Protein AF-A0A4S2DCK7-F1 (afdb_monomer_lite)

Organism: NCBI:txid36807

InterPro domains:
  IPR018730 Protein of unknown function DUF2273 [PF10031] (9-45)

Radius of gyration: 16.15 Å; chains: 1; bounding box: 27×33×49 Å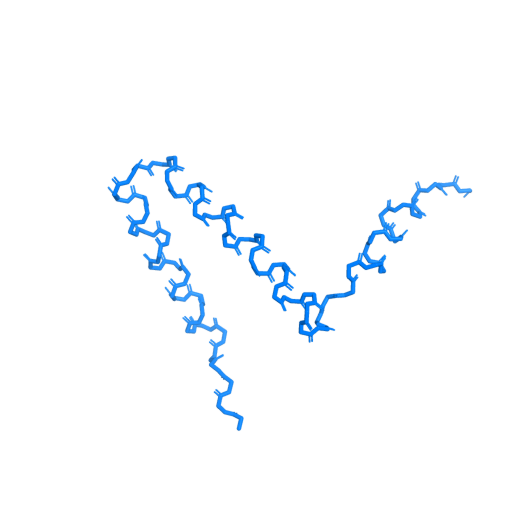

Sequence (65 aa):
MTGGSPTVWGAVAGAVLAVAALAFGFWGMVLVAALAAIGGLIGAAVSGRIDLRAAIDAARGRRVG

Foldseek 3Di:
DPPPDPVVVVVVLVVVLVVLCVPPNPVSSVVSVVVVVVVVVVVCCVVVVDVVVVVVVVVVPPPDD

Structure (mmCIF, N/CA/C/O backbone):
data_AF-A0A4S2DCK7-F1
#
_entry.id   AF-A0A4S2DCK7-F1
#
loop_
_atom_site.group_PDB
_atom_site.id
_atom_site.type_symbol
_atom_site.label_atom_id
_atom_site.label_alt_id
_atom_site.label_comp_id
_atom_site.label_asym_id
_atom_site.label_entity_id
_atom_site.label_seq_id
_atom_site.pdbx_PDB_ins_code
_atom_site.Cartn_x
_atom_site.Cartn_y
_atom_site.Cartn_z
_atom_site.occupancy
_atom_site.B_iso_or_equiv
_atom_site.auth_seq_id
_atom_site.auth_comp_id
_atom_site.auth_asym_id
_atom_site.auth_atom_id
_atom_site.pdbx_PDB_model_num
ATOM 1 N N . MET A 1 1 ? -17.052 -17.498 2.477 1.00 48.00 1 MET A N 1
ATOM 2 C CA . MET A 1 1 ? -15.880 -16.630 2.725 1.00 48.00 1 MET A CA 1
ATOM 3 C C . MET A 1 1 ? -14.656 -17.214 2.021 1.00 48.00 1 MET A C 1
ATOM 5 O O . MET A 1 1 ? -13.778 -17.749 2.678 1.00 48.00 1 MET A O 1
ATOM 9 N N . THR A 1 2 ? -14.557 -17.146 0.694 1.00 52.06 2 THR A N 1
ATOM 10 C CA . THR A 1 2 ? -13.257 -17.371 0.034 1.00 52.06 2 THR A CA 1
ATOM 11 C C . THR A 1 2 ? -12.556 -16.021 -0.028 1.00 5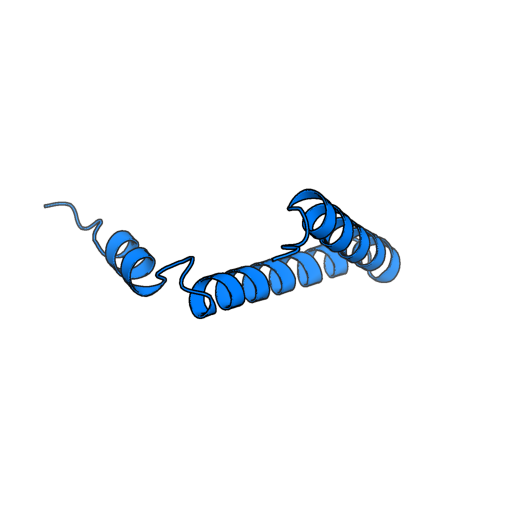2.06 2 THR A C 1
ATOM 13 O O . THR A 1 2 ? -12.511 -15.374 -1.070 1.00 52.06 2 THR A O 1
ATOM 16 N N . GLY A 1 3 ? -12.127 -15.527 1.138 1.00 57.91 3 GLY A N 1
ATOM 17 C CA . GLY A 1 3 ? -11.288 -14.334 1.198 1.00 57.91 3 GLY A CA 1
ATOM 18 C C . GLY A 1 3 ? -10.016 -14.634 0.416 1.00 57.91 3 GLY A C 1
ATOM 19 O O . GLY A 1 3 ? -9.311 -15.578 0.762 1.00 57.91 3 GLY A O 1
ATOM 20 N N . GLY A 1 4 ? -9.772 -13.909 -0.679 1.00 68.19 4 GLY A N 1
ATOM 21 C CA . GLY A 1 4 ? -8.583 -14.114 -1.507 1.00 68.19 4 GLY A CA 1
ATOM 22 C C . GLY A 1 4 ? -7.332 -14.102 -0.633 1.00 68.19 4 GLY A C 1
ATOM 23 O O . GLY A 1 4 ? -7.188 -13.220 0.218 1.00 68.19 4 GLY A O 1
ATOM 24 N N . SER A 1 5 ? -6.470 -15.112 -0.790 1.00 85.00 5 SER A N 1
ATOM 25 C CA . SER A 1 5 ? -5.304 -15.260 0.078 1.00 85.00 5 SER A CA 1
ATOM 26 C C . SER A 1 5 ? -4.412 -14.012 -0.016 1.00 85.00 5 SER A C 1
ATOM 28 O O . SER A 1 5 ? -4.304 -13.417 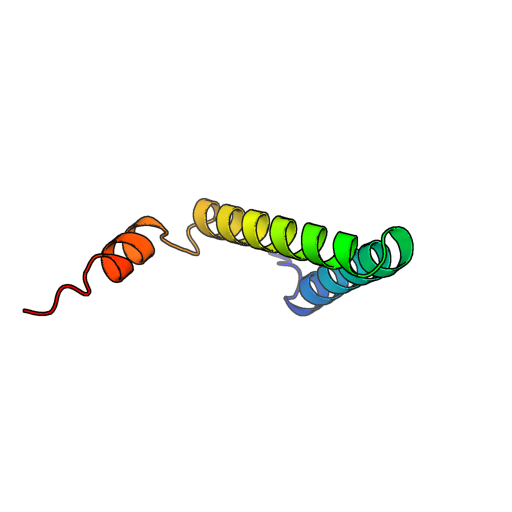-1.094 1.00 85.00 5 SER A O 1
ATOM 30 N N . PRO A 1 6 ? -3.754 -13.590 1.082 1.00 84.25 6 PRO A N 1
ATOM 31 C CA . PRO A 1 6 ? -2.857 -12.430 1.071 1.00 84.25 6 PRO A CA 1
ATOM 32 C C . PRO A 1 6 ? -1.800 -12.502 -0.040 1.00 84.25 6 PRO A C 1
ATOM 34 O O . PRO A 1 6 ? -1.438 -11.490 -0.633 1.00 84.25 6 PRO A O 1
ATOM 37 N N . THR A 1 7 ? -1.364 -13.718 -0.372 1.00 90.06 7 THR A N 1
ATOM 38 C CA . THR A 1 7 ? -0.433 -14.009 -1.463 1.00 90.06 7 THR A CA 1
ATOM 39 C C . THR A 1 7 ? -0.975 -13.603 -2.833 1.00 90.06 7 THR A C 1
ATOM 41 O O . THR A 1 7 ? -0.235 -13.016 -3.618 1.00 90.06 7 THR A O 1
ATOM 44 N N . VAL A 1 8 ? -2.256 -13.863 -3.125 1.00 92.31 8 VAL A N 1
ATOM 45 C CA . VAL A 1 8 ? -2.878 -13.482 -4.408 1.00 92.31 8 VAL A CA 1
ATOM 46 C C . VAL A 1 8 ? -2.893 -11.965 -4.559 1.00 92.31 8 VAL A C 1
ATOM 48 O O . VAL A 1 8 ? -2.498 -11.446 -5.600 1.00 92.31 8 VAL A O 1
ATOM 51 N N . TRP A 1 9 ? -3.273 -11.241 -3.506 1.00 88.38 9 TRP A N 1
ATOM 52 C CA . TRP A 1 9 ? -3.270 -9.778 -3.528 1.00 88.38 9 TRP A CA 1
ATOM 53 C C . TRP A 1 9 ? -1.862 -9.195 -3.679 1.00 88.38 9 TRP A C 1
ATOM 55 O O . TRP A 1 9 ? -1.682 -8.238 -4.432 1.00 88.38 9 TRP A O 1
ATOM 65 N N . GLY A 1 10 ? -0.861 -9.805 -3.037 1.00 89.12 10 GLY A N 1
ATOM 66 C CA . GLY A 1 10 ? 0.544 -9.438 -3.225 1.00 89.12 10 GLY A CA 1
ATOM 67 C C . GLY A 1 10 ? 1.018 -9.637 -4.668 1.00 89.12 10 GLY A C 1
ATOM 68 O O . GLY A 1 10 ? 1.636 -8.741 -5.241 1.00 89.12 10 GLY A O 1
ATOM 69 N N . ALA A 1 11 ? 0.673 -10.771 -5.284 1.00 93.75 11 ALA A N 1
ATOM 70 C CA . ALA A 1 11 ? 1.026 -11.063 -6.672 1.00 93.75 11 ALA A CA 1
ATOM 71 C C . ALA A 1 11 ? 0.376 -10.077 -7.657 1.00 93.75 11 ALA A C 1
ATOM 73 O O . ALA A 1 11 ? 1.048 -9.572 -8.556 1.00 93.75 11 ALA A O 1
ATOM 74 N N . VAL A 1 12 ? -0.907 -9.751 -7.460 1.00 93.38 12 VAL A N 1
ATOM 75 C CA . VAL A 1 12 ? -1.627 -8.773 -8.293 1.00 93.38 12 VAL A CA 1
ATOM 76 C C . VAL A 1 12 ? -1.003 -7.382 -8.167 1.00 93.38 12 VAL A C 1
ATOM 78 O O . VAL A 1 12 ? -0.724 -6.749 -9.183 1.00 93.38 12 VAL A O 1
ATOM 81 N N . ALA A 1 13 ? -0.725 -6.918 -6.945 1.00 90.06 13 ALA A N 1
ATOM 82 C CA . ALA A 1 13 ? -0.083 -5.623 -6.730 1.00 90.06 13 ALA A CA 1
ATOM 83 C C . ALA A 1 13 ? 1.302 -5.554 -7.401 1.00 90.06 13 ALA A C 1
ATOM 85 O O . ALA A 1 13 ? 1.605 -4.581 -8.093 1.00 90.06 13 ALA A O 1
ATOM 86 N N . GLY A 1 14 ? 2.114 -6.608 -7.257 1.00 88.44 14 GLY A N 1
ATOM 87 C CA . GLY A 1 14 ? 3.431 -6.705 -7.890 1.00 88.44 14 GLY A CA 1
ATOM 88 C C . GLY A 1 14 ? 3.370 -6.693 -9.420 1.00 88.44 14 GLY A C 1
ATOM 89 O O . GLY A 1 14 ? 4.153 -5.989 -10.056 1.00 88.44 14 GLY A O 1
ATOM 90 N N . ALA A 1 15 ? 2.413 -7.406 -10.019 1.00 94.06 15 ALA A N 1
ATOM 91 C CA . ALA A 1 15 ? 2.218 -7.408 -11.468 1.00 94.06 15 ALA A CA 1
ATOM 92 C C . ALA A 1 15 ? 1.859 -6.010 -12.001 1.00 94.06 15 ALA A C 1
ATOM 94 O O . ALA A 1 15 ? 2.429 -5.560 -12.994 1.00 94.06 15 ALA A O 1
ATOM 95 N N . VAL A 1 16 ? 0.968 -5.293 -11.309 1.00 91.19 16 VAL A N 1
ATOM 96 C CA . VAL A 1 16 ? 0.587 -3.918 -11.672 1.00 91.19 16 VAL A CA 1
ATOM 97 C C . VAL A 1 16 ? 1.790 -2.970 -11.576 1.00 91.19 16 VAL A C 1
ATOM 99 O O . VAL A 1 16 ? 2.027 -2.183 -12.493 1.00 91.19 16 VAL A O 1
ATOM 102 N N . LEU A 1 17 ? 2.592 -3.084 -10.512 1.00 87.38 17 LEU A N 1
ATOM 103 C CA . LEU A 1 17 ? 3.833 -2.318 -10.337 1.00 87.38 17 LEU A CA 1
ATOM 104 C C . LEU A 1 17 ? 4.858 -2.595 -11.446 1.00 87.38 17 LEU A C 1
ATOM 106 O O . LEU A 1 17 ? 5.460 -1.654 -11.963 1.00 87.38 17 LEU A O 1
ATOM 110 N N . ALA A 1 18 ? 5.040 -3.858 -11.838 1.00 88.56 18 ALA A N 1
ATOM 111 C CA . ALA A 1 18 ? 5.958 -4.237 -12.909 1.00 88.56 18 ALA A CA 1
ATOM 112 C C . ALA A 1 18 ? 5.531 -3.645 -14.261 1.00 88.56 18 ALA A C 1
ATOM 114 O O . ALA A 1 18 ? 6.353 -3.052 -14.958 1.00 88.56 18 ALA A O 1
ATOM 115 N N . VAL A 1 19 ? 4.242 -3.731 -14.607 1.00 88.50 19 VAL A N 1
ATOM 116 C CA . VAL A 1 19 ? 3.707 -3.124 -15.839 1.00 88.50 19 VAL A CA 1
ATOM 117 C C . VAL A 1 19 ? 3.890 -1.606 -15.822 1.00 88.50 19 VAL A C 1
ATOM 119 O O . VAL A 1 19 ? 4.320 -1.032 -16.821 1.00 88.50 19 VAL A O 1
ATOM 122 N N . ALA A 1 20 ? 3.636 -0.952 -14.686 1.00 87.00 20 ALA A N 1
ATOM 123 C CA . ALA A 1 20 ? 3.846 0.485 -14.540 1.00 87.00 20 ALA A CA 1
ATOM 124 C C . ALA A 1 20 ? 5.322 0.884 -14.717 1.00 87.00 20 ALA A C 1
ATOM 126 O O . ALA A 1 20 ? 5.613 1.871 -15.395 1.00 87.00 20 ALA A O 1
ATOM 127 N N . ALA A 1 21 ? 6.247 0.095 -14.157 1.00 84.75 21 ALA A N 1
ATOM 128 C CA . ALA A 1 21 ? 7.687 0.298 -14.306 1.00 84.75 21 ALA A CA 1
ATOM 129 C C . ALA A 1 21 ? 8.151 0.150 -15.759 1.00 84.75 21 ALA A C 1
ATOM 131 O O . ALA A 1 21 ? 8.983 0.926 -16.223 1.00 84.75 21 ALA A O 1
ATOM 132 N N . LEU A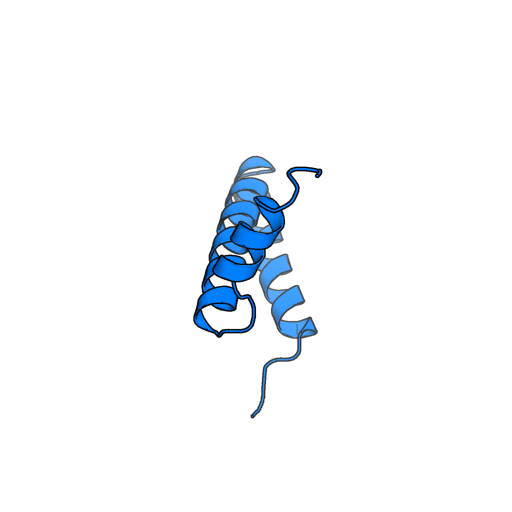 1 22 ? 7.606 -0.829 -16.482 1.00 87.06 22 LEU A N 1
ATOM 133 C CA . LEU A 1 22 ? 7.946 -1.067 -17.884 1.00 87.06 22 LEU A CA 1
ATOM 134 C C . LEU A 1 22 ? 7.368 0.012 -18.809 1.00 87.06 22 LEU A C 1
ATOM 136 O O . LEU A 1 22 ? 8.063 0.472 -19.709 1.00 87.06 22 LEU A O 1
ATOM 140 N N . ALA A 1 23 ? 6.118 0.430 -18.590 1.00 87.88 23 ALA A N 1
ATOM 141 C CA . ALA A 1 23 ? 5.417 1.361 -19.479 1.00 87.88 23 ALA A CA 1
ATOM 142 C C . ALA A 1 23 ? 5.878 2.820 -19.334 1.00 87.88 23 ALA A C 1
ATOM 144 O O . ALA A 1 23 ? 5.911 3.561 -20.313 1.00 87.88 23 ALA A O 1
ATOM 145 N N . PHE A 1 24 ? 6.224 3.241 -18.118 1.00 81.94 24 PHE A N 1
ATOM 146 C CA . PHE A 1 24 ? 6.487 4.648 -17.790 1.00 81.94 24 PHE A CA 1
ATOM 147 C C . PHE A 1 24 ? 7.874 4.870 -17.169 1.00 81.94 24 PHE A C 1
ATOM 149 O O . PHE A 1 24 ? 8.199 5.977 -16.733 1.00 81.94 24 PHE A O 1
ATOM 156 N N . GLY A 1 25 ? 8.687 3.816 -17.077 1.00 87.00 25 GLY A N 1
ATOM 157 C CA . GLY A 1 25 ? 9.939 3.830 -16.334 1.00 87.00 25 GLY A CA 1
ATOM 158 C C . GLY A 1 25 ? 9.724 3.906 -14.819 1.00 87.00 25 GLY A C 1
ATOM 159 O O . GLY A 1 25 ? 8.638 3.667 -14.283 1.00 87.00 25 GLY A O 1
ATOM 160 N N . PHE A 1 26 ? 10.785 4.285 -14.108 1.00 78.00 26 PHE A N 1
ATOM 161 C CA . PHE A 1 26 ? 10.789 4.379 -12.646 1.00 78.00 26 PHE A CA 1
ATOM 162 C C . PHE A 1 26 ? 9.669 5.283 -12.095 1.00 78.00 26 PHE A C 1
ATOM 164 O O . PHE A 1 26 ? 9.026 4.939 -11.106 1.00 78.00 26 PHE A O 1
ATOM 171 N N . TRP A 1 27 ? 9.380 6.407 -12.759 1.00 87.19 27 TRP A N 1
ATOM 172 C CA . TRP A 1 27 ? 8.409 7.390 -12.270 1.00 87.19 27 TRP A CA 1
ATOM 173 C C . TRP A 1 27 ? 6.959 6.898 -12.286 1.00 87.19 27 TRP A C 1
ATOM 175 O O . TRP A 1 27 ? 6.211 7.208 -11.358 1.00 87.19 27 TRP A O 1
ATOM 185 N N . GLY A 1 28 ? 6.552 6.095 -13.275 1.00 85.12 28 GLY A N 1
ATOM 186 C CA . GLY A 1 28 ? 5.199 5.531 -13.264 1.00 85.12 28 GLY A CA 1
ATOM 187 C C . GLY A 1 28 ? 5.021 4.420 -12.236 1.00 85.12 28 GLY A C 1
ATOM 188 O O . GLY A 1 28 ? 3.959 4.336 -11.624 1.00 85.12 28 GLY A O 1
ATOM 189 N N . MET A 1 29 ? 6.067 3.633 -11.961 1.00 86.31 29 MET A N 1
ATOM 190 C CA . MET A 1 29 ? 6.064 2.678 -10.846 1.00 86.31 29 MET A CA 1
ATOM 191 C C . MET A 1 29 ? 5.828 3.390 -9.511 1.00 86.31 29 MET A C 1
ATOM 193 O O . MET A 1 29 ? 4.957 2.980 -8.746 1.00 86.31 29 MET A O 1
ATOM 197 N N . VAL A 1 30 ? 6.531 4.501 -9.270 1.00 90.00 30 VAL A N 1
ATOM 198 C CA . VAL A 1 30 ? 6.372 5.306 -8.051 1.00 90.00 30 VAL A CA 1
ATOM 199 C C . VAL A 1 30 ? 4.969 5.916 -7.951 1.00 90.00 30 VAL A C 1
ATOM 201 O O . VAL A 1 30 ? 4.359 5.848 -6.884 1.00 90.00 30 VAL A O 1
ATOM 204 N N . LEU A 1 31 ? 4.421 6.465 -9.044 1.00 86.69 31 LEU A N 1
ATOM 205 C CA . LEU A 1 31 ? 3.060 7.018 -9.054 1.00 86.69 31 LEU A CA 1
ATOM 206 C C . LEU A 1 31 ? 2.013 5.948 -8.711 1.00 86.69 31 LEU A C 1
ATOM 208 O O . LEU A 1 31 ? 1.138 6.175 -7.874 1.00 86.69 31 LEU A O 1
ATOM 212 N N . VAL A 1 32 ? 2.120 4.772 -9.330 1.00 91.25 32 VAL A N 1
ATOM 213 C CA . VAL A 1 32 ? 1.215 3.645 -9.081 1.00 91.25 32 VAL A CA 1
ATOM 214 C C . VAL A 1 32 ? 1.369 3.121 -7.656 1.00 91.25 32 VAL A C 1
ATOM 216 O O . VAL A 1 32 ? 0.359 2.877 -6.999 1.00 91.25 32 VAL A O 1
ATOM 219 N N . ALA A 1 33 ? 2.597 3.012 -7.141 1.00 90.56 33 ALA A N 1
ATOM 220 C CA . ALA A 1 33 ? 2.856 2.635 -5.753 1.00 90.56 33 ALA A CA 1
ATOM 221 C C . ALA A 1 33 ? 2.176 3.600 -4.771 1.00 90.56 33 ALA A C 1
ATOM 223 O O . ALA A 1 33 ? 1.504 3.166 -3.835 1.00 90.56 33 ALA A O 1
ATOM 224 N N . ALA A 1 34 ? 2.313 4.908 -5.009 1.00 92.62 34 ALA A N 1
ATOM 225 C CA . ALA A 1 34 ? 1.705 5.939 -4.178 1.00 92.62 34 ALA A CA 1
ATOM 226 C C . ALA A 1 34 ? 0.173 5.848 -4.204 1.00 92.62 34 ALA A C 1
ATOM 228 O O . ALA A 1 34 ? -0.468 5.846 -3.152 1.00 92.62 34 ALA A O 1
ATOM 229 N N . LEU A 1 35 ? -0.420 5.709 -5.392 1.00 92.38 35 LEU A N 1
ATOM 230 C CA . LEU A 1 35 ? -1.871 5.617 -5.536 1.00 92.38 35 LEU A CA 1
ATOM 231 C C . LEU A 1 35 ? -2.426 4.325 -4.916 1.00 92.38 35 LEU A C 1
ATOM 233 O O . LEU A 1 35 ? -3.449 4.362 -4.231 1.00 92.38 35 LEU A O 1
ATOM 237 N N . ALA A 1 36 ? -1.727 3.199 -5.092 1.00 91.31 36 ALA A N 1
ATOM 238 C CA . ALA A 1 36 ? -2.076 1.919 -4.481 1.00 91.31 36 ALA A CA 1
ATOM 239 C C . ALA A 1 36 ? -1.994 1.978 -2.949 1.00 91.31 36 ALA A C 1
ATOM 241 O O . ALA A 1 36 ? -2.886 1.467 -2.272 1.00 91.31 36 ALA A O 1
ATOM 242 N N . ALA A 1 37 ? -0.973 2.640 -2.395 1.00 91.75 37 ALA A N 1
ATOM 243 C CA . ALA A 1 37 ? -0.851 2.845 -0.955 1.00 91.75 37 ALA A CA 1
ATOM 244 C C . ALA A 1 37 ? -2.020 3.676 -0.405 1.00 91.75 37 ALA A C 1
ATOM 246 O O . ALA A 1 37 ? -2.629 3.285 0.590 1.00 91.75 37 ALA A O 1
ATOM 247 N N . ILE A 1 38 ? -2.383 4.773 -1.081 1.00 93.31 38 ILE A N 1
ATOM 248 C CA . ILE A 1 38 ? -3.522 5.623 -0.697 1.00 93.31 38 ILE A CA 1
ATOM 249 C C . ILE A 1 38 ? -4.833 4.833 -0.765 1.00 93.31 38 ILE A C 1
ATOM 251 O O . ILE A 1 38 ? -5.582 4.798 0.212 1.00 93.31 38 ILE A O 1
ATOM 255 N N . GLY A 1 39 ? -5.099 4.158 -1.886 1.00 88.44 39 GLY A N 1
ATOM 256 C CA . GLY A 1 39 ? -6.301 3.342 -2.062 1.00 88.44 39 GLY A CA 1
ATOM 257 C C . GLY A 1 39 ? -6.393 2.209 -1.038 1.00 88.44 39 GLY A C 1
ATOM 258 O O . GLY A 1 39 ? -7.464 1.967 -0.484 1.00 88.44 39 GLY A O 1
ATOM 259 N N . GLY A 1 40 ? -5.265 1.567 -0.720 1.00 89.06 40 GLY A N 1
ATOM 260 C CA . GLY A 1 40 ? -5.172 0.549 0.324 1.00 89.06 40 GLY A CA 1
ATOM 261 C C . GLY A 1 40 ? -5.475 1.101 1.717 1.00 89.06 40 GLY A C 1
ATOM 262 O O . GLY A 1 40 ? -6.226 0.476 2.467 1.00 89.06 40 GLY A O 1
ATOM 263 N N . LEU A 1 41 ? -4.959 2.290 2.046 1.00 86.31 41 LEU A N 1
ATOM 264 C CA . LEU A 1 41 ? -5.234 2.967 3.316 1.00 86.31 41 LEU A CA 1
ATOM 265 C C . LEU A 1 41 ? -6.720 3.325 3.449 1.00 86.31 41 LEU A C 1
ATOM 267 O O . LEU A 1 41 ? -7.338 3.029 4.471 1.00 86.31 41 LEU A O 1
ATOM 271 N N . ILE A 1 42 ? -7.300 3.917 2.399 1.00 90.12 42 ILE A N 1
ATOM 272 C CA . ILE A 1 42 ? -8.721 4.284 2.351 1.00 90.12 42 ILE A CA 1
ATOM 273 C C . ILE A 1 42 ? -9.586 3.028 2.467 1.00 90.12 42 ILE A C 1
ATOM 275 O O . ILE A 1 42 ? -10.489 2.978 3.300 1.00 90.12 42 ILE A O 1
ATOM 279 N N . GLY A 1 43 ? -9.292 1.990 1.683 1.00 88.06 43 GLY A N 1
ATOM 280 C CA . GLY A 1 43 ? -10.029 0.729 1.720 1.00 88.06 43 GLY A CA 1
ATOM 281 C C . GLY A 1 43 ? -9.965 0.060 3.092 1.00 88.06 43 GLY A C 1
ATOM 282 O O . GLY A 1 43 ? -10.983 -0.420 3.593 1.00 88.06 43 GLY A O 1
ATOM 283 N N . ALA A 1 44 ? -8.800 0.075 3.742 1.00 86.31 44 ALA A N 1
ATOM 284 C CA . ALA A 1 44 ? -8.631 -0.456 5.090 1.00 86.31 44 ALA A CA 1
ATOM 285 C C . ALA A 1 44 ? -9.398 0.354 6.148 1.00 86.31 44 ALA A C 1
ATOM 287 O O . ALA A 1 44 ? -9.963 -0.243 7.068 1.00 86.31 44 ALA A O 1
ATOM 288 N N . ALA A 1 45 ? -9.465 1.677 5.993 1.00 86.44 45 ALA A N 1
ATOM 289 C CA . ALA A 1 45 ? -10.235 2.546 6.873 1.00 86.44 45 ALA A CA 1
ATOM 290 C C . ALA A 1 45 ? -11.748 2.348 6.720 1.00 86.44 45 ALA A C 1
ATOM 292 O O . ALA A 1 45 ? -12.450 2.161 7.710 1.00 86.44 45 ALA A O 1
ATOM 293 N N . VAL A 1 46 ? -12.247 2.303 5.481 1.00 90.25 46 VAL A N 1
ATOM 294 C CA . VAL A 1 46 ? -13.668 2.043 5.188 1.00 90.25 46 VAL A CA 1
ATOM 295 C C . VAL A 1 46 ? -14.080 0.641 5.638 1.00 90.25 46 VAL A C 1
ATOM 297 O O . VAL A 1 46 ? -15.179 0.453 6.148 1.00 90.25 46 VAL A O 1
ATOM 300 N N . SER A 1 47 ? -13.183 -0.342 5.519 1.00 86.88 47 SER A N 1
ATOM 301 C CA . SER A 1 47 ? -13.420 -1.710 6.003 1.00 86.88 47 SER A CA 1
ATOM 302 C C . SER A 1 47 ? -13.368 -1.836 7.534 1.00 86.88 47 SER A C 1
ATOM 304 O O . SER A 1 47 ? -13.494 -2.946 8.046 1.00 86.88 47 SER A O 1
ATOM 306 N N . GLY A 1 48 ? -13.103 -0.747 8.268 1.00 86.62 48 GLY A N 1
ATOM 307 C CA . GLY A 1 48 ? -12.971 -0.747 9.728 1.00 86.62 48 GLY A CA 1
ATOM 308 C C . GLY A 1 48 ? -11.736 -1.487 10.255 1.00 86.62 48 GLY A C 1
ATOM 309 O O . GLY A 1 48 ? -11.615 -1.694 11.458 1.00 86.62 48 GLY A O 1
ATOM 310 N N . ARG A 1 49 ? -10.805 -1.895 9.377 1.00 82.00 49 ARG A N 1
ATOM 311 C CA . ARG A 1 49 ? -9.554 -2.564 9.779 1.00 82.00 49 ARG A CA 1
ATOM 312 C C . ARG A 1 49 ? -8.505 -1.583 10.294 1.00 82.00 49 ARG A C 1
ATOM 314 O O . ARG A 1 49 ? -7.591 -2.002 10.998 1.00 82.00 49 ARG A O 1
ATOM 321 N N . ILE A 1 50 ? -8.619 -0.308 9.925 1.00 84.31 50 ILE A N 1
ATOM 322 C CA . ILE A 1 50 ? -7.774 0.782 10.415 1.00 84.31 50 ILE A CA 1
ATOM 323 C C . ILE A 1 50 ? -8.682 1.900 10.923 1.00 84.31 50 ILE A C 1
ATOM 325 O O . ILE A 1 50 ? -9.427 2.495 10.150 1.00 84.31 50 ILE A O 1
ATOM 329 N N . ASP A 1 51 ? -8.580 2.228 12.208 1.00 82.88 51 ASP A N 1
ATOM 330 C CA . ASP 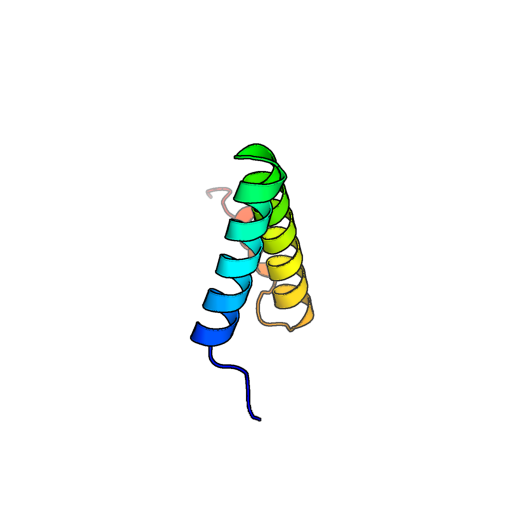A 1 51 ? -9.184 3.445 12.746 1.00 82.88 51 ASP A CA 1
ATOM 331 C C . ASP A 1 51 ? -8.226 4.622 12.516 1.00 82.88 51 ASP A C 1
ATOM 333 O O . ASP A 1 51 ? -7.289 4.870 13.279 1.00 82.88 51 ASP A O 1
ATOM 337 N N . LEU A 1 52 ? -8.450 5.343 11.414 1.00 79.75 52 LEU A N 1
ATOM 338 C CA . LEU A 1 52 ? -7.680 6.541 11.071 1.00 79.75 52 LEU A CA 1
ATOM 339 C C . LEU A 1 52 ? -7.796 7.627 12.144 1.00 79.75 52 LEU A C 1
ATOM 341 O O . LEU A 1 52 ? -6.854 8.394 12.326 1.00 79.75 52 LEU A O 1
ATOM 345 N N . ARG A 1 53 ? -8.926 7.704 12.853 1.00 79.19 53 ARG A N 1
ATOM 346 C CA . ARG A 1 53 ? -9.152 8.688 13.915 1.00 79.19 53 ARG A CA 1
ATOM 347 C C . ARG A 1 53 ? -8.254 8.378 15.101 1.00 79.19 53 ARG A C 1
ATOM 349 O O . ARG A 1 53 ? -7.471 9.238 15.490 1.00 79.19 53 ARG A O 1
ATOM 356 N N . ALA A 1 54 ? -8.261 7.131 15.563 1.00 81.44 54 ALA A N 1
ATOM 357 C CA . ALA A 1 54 ? -7.355 6.675 16.613 1.00 81.44 54 ALA A CA 1
ATOM 358 C C . ALA A 1 54 ? -5.876 6.830 16.210 1.00 81.44 54 ALA A C 1
ATOM 360 O O . ALA A 1 54 ? -5.060 7.264 17.020 1.00 81.44 54 ALA A O 1
ATOM 361 N N . ALA A 1 55 ? -5.519 6.543 14.952 1.00 84.00 55 ALA A N 1
ATOM 362 C CA . ALA A 1 55 ? -4.156 6.731 14.450 1.00 84.00 55 ALA A CA 1
ATOM 363 C C . ALA A 1 55 ? -3.727 8.211 14.446 1.00 84.00 55 ALA A C 1
ATOM 365 O O . ALA A 1 55 ? -2.598 8.536 14.820 1.00 84.00 55 ALA A O 1
ATOM 366 N N . ILE A 1 56 ? -4.627 9.115 14.049 1.00 84.81 56 ILE A N 1
ATOM 367 C CA . ILE A 1 56 ? -4.398 10.565 14.050 1.00 84.81 56 ILE A CA 1
ATOM 368 C C . ILE A 1 56 ? -4.315 11.100 15.483 1.00 84.81 56 ILE A C 1
ATOM 370 O O . ILE A 1 56 ? -3.440 11.917 15.770 1.00 84.81 56 ILE A O 1
ATOM 374 N N . ASP A 1 57 ? -5.186 10.641 16.377 1.00 82.62 57 ASP A N 1
ATOM 375 C CA . ASP A 1 57 ? -5.194 11.050 17.781 1.00 82.62 57 ASP A CA 1
ATOM 376 C C . ASP A 1 57 ? -3.933 10.561 18.499 1.00 82.62 57 ASP A C 1
ATOM 378 O O . ASP A 1 57 ? -3.286 11.341 19.194 1.00 82.62 57 ASP A O 1
ATOM 382 N N . ALA A 1 58 ? -3.486 9.329 18.240 1.00 81.69 58 ALA A N 1
ATOM 383 C CA . ALA A 1 58 ? -2.206 8.815 18.726 1.00 81.69 58 ALA A CA 1
ATOM 384 C C . ALA A 1 58 ? -1.004 9.589 18.150 1.00 81.69 58 ALA A C 1
ATOM 386 O O . ALA A 1 58 ? -0.046 9.882 18.867 1.00 81.69 58 ALA A O 1
ATOM 387 N N . ALA A 1 59 ? -1.055 9.973 16.869 1.00 82.38 59 ALA A N 1
ATOM 388 C CA . ALA A 1 59 ? -0.018 10.800 16.252 1.00 82.38 59 ALA A CA 1
ATOM 389 C C . ALA A 1 59 ? 0.030 12.220 16.849 1.00 82.38 59 ALA A C 1
ATOM 391 O O . ALA A 1 59 ? 1.117 12.785 16.997 1.00 82.38 59 ALA A O 1
ATOM 392 N N . ARG A 1 60 ? -1.126 12.786 17.226 1.00 84.38 60 ARG A N 1
ATOM 393 C CA . ARG A 1 60 ? -1.238 14.090 17.909 1.00 84.38 60 ARG A CA 1
ATOM 394 C C . ARG A 1 60 ? -0.908 14.010 19.404 1.00 84.38 60 ARG A C 1
ATOM 396 O O . ARG A 1 60 ? -0.413 14.988 19.957 1.00 84.38 60 ARG A O 1
ATOM 403 N N . GLY A 1 61 ? -1.128 12.859 20.038 1.00 73.62 61 GLY A N 1
ATOM 404 C CA . GLY A 1 61 ? -0.949 12.595 21.469 1.00 73.62 61 GLY A CA 1
ATOM 405 C C . GLY A 1 61 ? 0.496 12.403 21.941 1.00 73.62 61 GLY A C 1
ATOM 406 O O . GLY A 1 61 ? 0.710 12.030 23.087 1.00 73.62 61 GLY A O 1
ATOM 407 N N . ARG A 1 62 ? 1.502 12.693 21.103 1.00 61.16 62 ARG A N 1
ATOM 408 C CA . ARG A 1 62 ? 2.916 12.814 21.514 1.00 61.16 62 ARG A CA 1
ATOM 409 C C . ARG A 1 62 ? 3.310 14.243 21.908 1.00 61.16 62 ARG A C 1
ATOM 411 O O . ARG A 1 62 ? 4.432 14.675 21.645 1.00 61.16 62 ARG A O 1
ATOM 418 N N . ARG A 1 63 ? 2.422 14.991 22.567 1.00 58.22 63 ARG A N 1
ATOM 419 C CA . ARG A 1 63 ? 2.900 16.060 23.451 1.00 58.22 63 ARG A CA 1
ATOM 420 C C . ARG A 1 63 ? 3.180 15.423 24.801 1.00 58.22 63 ARG A C 1
ATOM 422 O O . ARG A 1 63 ? 2.268 15.131 25.561 1.00 58.22 63 ARG A O 1
ATOM 429 N N . VAL A 1 64 ? 4.465 15.147 24.985 1.00 57.16 64 VAL A N 1
ATOM 430 C CA . VAL A 1 64 ? 5.131 14.884 26.256 1.00 57.16 64 VAL A CA 1
ATOM 431 C C . VAL A 1 64 ? 4.551 15.8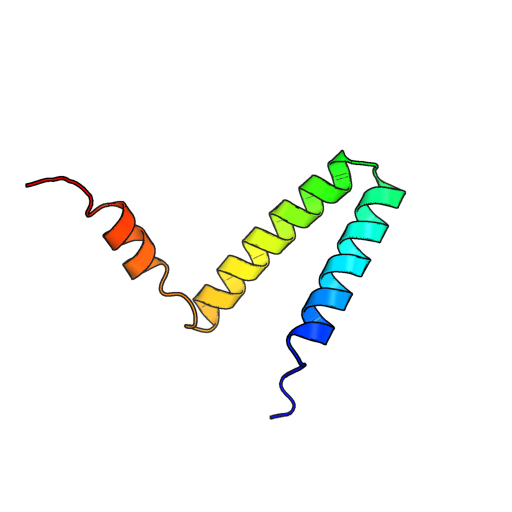32 27.307 1.00 57.16 64 VAL A C 1
ATOM 433 O O . VAL A 1 64 ? 4.683 17.050 27.171 1.00 57.16 64 VAL A O 1
ATOM 436 N N . GLY A 1 65 ? 3.842 15.265 28.277 1.00 43.19 65 GLY A N 1
ATOM 437 C CA . GLY A 1 65 ? 3.768 15.811 29.625 1.00 43.19 65 GLY A CA 1
ATOM 438 C C . GLY A 1 65 ? 4.839 15.124 30.449 1.00 43.19 65 GLY A C 1
ATOM 439 O O . GLY A 1 65 ? 4.998 13.897 30.246 1.00 43.19 65 GLY A O 1
#

Secondary structure (DSSP, 8-state):
--PPPHHHHHHHHHHHHHHHHHHHHHHHHHHHHHHHHHHHHHHHHHTTSS-HHHHHHHHHT----

pLDDT: mean 83.14, std 11.3, range [43.19, 94.06]